Protein AF-A0A524AKC0-F1 (afdb_monomer)

Mean predicted aligned error: 2.13 Å

pLDDT: mean 96.38, std 4.96, range [64.31, 98.5]

Sequence (56 aa):
GDRHSAAIVYFNLGNLYREQGDVAQARAHYEKAKALFEMVGDARNAQRAAQALRRL

Nearest PDB structures (foldseek):
  3sf4-assembly3_C  TM=9.649E-01  e=5.373E-01  Homo sapiens
  8glv-assembly1_Lf  TM=9.540E-01  e=4.768E-01  Chlamydomonas reinhardtii
  3ro3-assembly1_A  TM=9.675E-01  e=7.689E-01  Mus musculus
  8uos-assembly2_B  TM=8.161E-01  e=3.754E-01  synthetic construct
  4wne-assembly1_A  TM=9.873E-01  e=1.316E+00  Homo sapiens

Solvent-accessible surface area (backbone atoms only — not comparable to full-atom values): 2815 Å² total; per-residue (Å²): 116,66,58,59,53,49,16,52,52,28,40,51,50,12,51,54,27,47,74,71,66,39,52,69,60,12,44,57,25,20,52,51,13,21,53,33,19,53,75,71,68,36,59,69,60,19,50,51,26,53,52,51,58,75,72,104

Structure (mmCIF, N/CA/C/O backbone):
data_AF-A0A524AKC0-F1
#
_entry.id   AF-A0A524AKC0-F1
#
loop_
_atom_site.group_PDB
_atom_site.id
_atom_site.type_symbol
_atom_site.label_atom_id
_atom_site.label_alt_id
_atom_site.label_comp_id
_atom_site.label_asym_id
_atom_site.label_entity_id
_atom_site.label_seq_id
_atom_site.pdbx_PDB_ins_code
_atom_site.Cartn_x
_atom_site.Cartn_y
_atom_site.Cartn_z
_atom_site.occupancy
_atom_site.B_iso_or_equiv
_atom_site.auth_seq_id
_atom_site.auth_comp_id
_atom_site.auth_asym_id
_atom_site.auth_atom_id
_atom_site.pdbx_PDB_model_num
ATOM 1 N N . GLY A 1 1 ? 5.867 3.356 -16.180 1.00 64.31 1 GLY A N 1
ATOM 2 C CA . GLY A 1 1 ? 5.140 4.624 -16.348 1.00 64.31 1 GLY A CA 1
ATOM 3 C C . GLY A 1 1 ? 3.874 4.601 -15.530 1.00 64.31 1 GLY A C 1
ATOM 4 O O . GLY A 1 1 ? 3.900 5.038 -14.396 1.00 64.31 1 GLY A O 1
ATOM 5 N N . ASP A 1 2 ? 2.814 3.998 -16.058 1.00 86.38 2 ASP A N 1
ATOM 6 C CA . ASP A 1 2 ? 1.475 4.032 -15.450 1.00 86.38 2 ASP A CA 1
ATOM 7 C C . ASP A 1 2 ? 1.330 3.155 -14.186 1.00 86.38 2 ASP A C 1
ATOM 9 O O . ASP A 1 2 ? 0.984 3.629 -13.108 1.00 86.38 2 ASP A O 1
ATOM 13 N N . ARG A 1 3 ? 1.744 1.883 -14.260 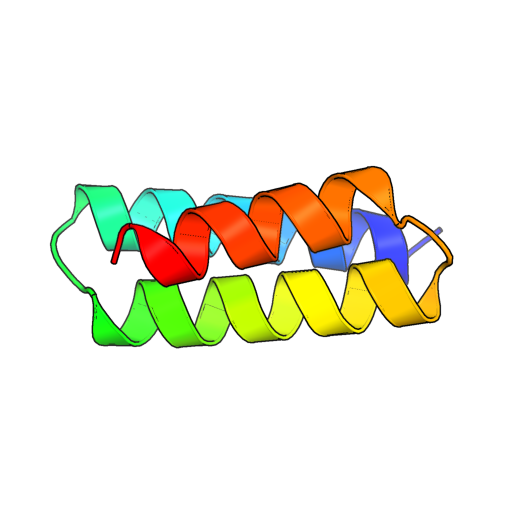1.00 89.81 3 ARG A N 1
ATOM 14 C CA . ARG A 1 3 ? 1.585 0.918 -13.150 1.00 89.81 3 ARG A CA 1
ATOM 15 C C . ARG A 1 3 ? 2.316 1.299 -11.858 1.00 89.81 3 ARG A C 1
ATOM 17 O O . ARG A 1 3 ? 1.822 1.004 -10.777 1.00 89.81 3 ARG A O 1
ATOM 24 N N . HIS A 1 4 ? 3.474 1.952 -11.964 1.00 93.88 4 HIS A N 1
ATOM 25 C CA . HIS A 1 4 ? 4.232 2.405 -10.793 1.00 93.88 4 HIS A CA 1
ATOM 26 C C . HIS A 1 4 ? 3.533 3.588 -10.109 1.00 93.88 4 HIS A C 1
ATOM 28 O O . HIS A 1 4 ? 3.365 3.584 -8.893 1.00 93.88 4 HIS A O 1
ATOM 34 N N . SER A 1 5 ? 3.051 4.562 -10.885 1.00 96.06 5 SER A N 1
ATOM 35 C CA . SER A 1 5 ? 2.249 5.669 -10.357 1.00 96.06 5 SER A CA 1
ATOM 36 C C . SER A 1 5 ? 0.944 5.167 -9.737 1.00 96.06 5 SER A C 1
ATOM 38 O O . SER A 1 5 ? 0.603 5.570 -8.627 1.00 96.06 5 SER A O 1
ATOM 40 N N . ALA A 1 6 ? 0.261 4.218 -10.386 1.00 96.75 6 ALA A N 1
ATOM 41 C CA . ALA A 1 6 ? -0.923 3.569 -9.830 1.00 96.75 6 ALA A CA 1
ATOM 42 C C . ALA A 1 6 ? -0.621 2.873 -8.490 1.00 96.75 6 ALA A C 1
ATOM 44 O O . ALA A 1 6 ? -1.385 3.023 -7.538 1.00 96.75 6 ALA A O 1
ATOM 45 N N . ALA A 1 7 ? 0.512 2.170 -8.373 1.00 97.44 7 ALA A N 1
ATOM 46 C CA . ALA A 1 7 ? 0.932 1.533 -7.123 1.00 97.44 7 ALA A CA 1
ATOM 47 C C . ALA A 1 7 ? 1.104 2.548 -5.978 1.00 97.44 7 ALA A C 1
ATOM 49 O O . ALA A 1 7 ? 0.640 2.307 -4.863 1.00 97.44 7 ALA A O 1
ATOM 50 N N . ILE A 1 8 ? 1.708 3.707 -6.263 1.00 97.69 8 ILE A 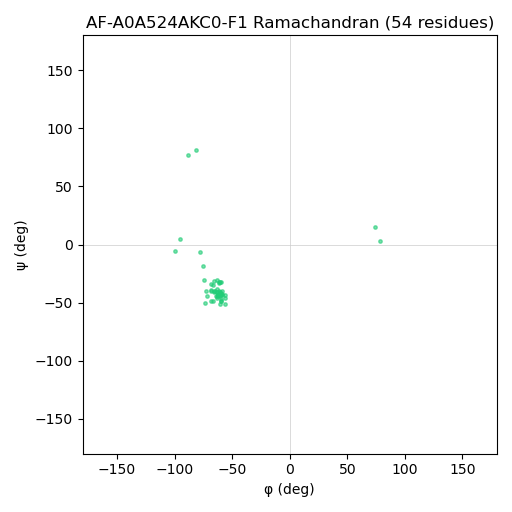N 1
ATOM 51 C CA . ILE A 1 8 ? 1.862 4.800 -5.291 1.00 97.69 8 ILE A CA 1
ATOM 52 C C . ILE A 1 8 ? 0.496 5.348 -4.866 1.00 97.69 8 ILE A C 1
ATOM 54 O O . ILE A 1 8 ? 0.260 5.536 -3.672 1.00 97.69 8 ILE A O 1
ATOM 58 N N . VAL A 1 9 ? -0.423 5.561 -5.812 1.00 98.12 9 VAL A N 1
ATOM 59 C CA . VAL A 1 9 ? -1.784 6.034 -5.510 1.00 98.12 9 VAL A CA 1
ATOM 60 C C . VAL A 1 9 ? -2.506 5.055 -4.586 1.00 98.12 9 VAL A C 1
ATOM 62 O O . VAL A 1 9 ? -3.054 5.468 -3.566 1.00 98.12 9 VAL A O 1
ATOM 65 N N . TYR A 1 10 ? -2.448 3.754 -4.879 1.00 98.31 10 TYR A N 1
ATOM 66 C CA . TYR A 1 10 ? -3.033 2.733 -4.011 1.00 98.31 10 TYR A CA 1
ATOM 67 C C . TYR A 1 10 ? -2.393 2.706 -2.620 1.00 98.31 10 TYR A C 1
ATOM 69 O O . TYR A 1 10 ? -3.103 2.592 -1.625 1.00 98.31 10 TYR A O 1
ATOM 77 N N . PHE A 1 11 ? -1.073 2.873 -2.515 1.00 98.19 11 PHE A N 1
ATOM 78 C CA . PHE A 1 11 ? -0.406 2.941 -1.214 1.00 98.19 11 PHE A CA 1
ATOM 79 C C . PHE A 1 11 ? -0.878 4.148 -0.389 1.00 98.19 11 PHE A C 1
ATOM 81 O O . PHE A 1 11 ? -1.112 4.030 0.814 1.00 98.19 11 PHE A O 1
ATOM 88 N N . ASN A 1 12 ? -1.062 5.298 -1.038 1.00 98.31 12 ASN A N 1
ATOM 89 C CA . ASN A 1 12 ? -1.552 6.510 -0.387 1.00 98.31 12 ASN A CA 1
ATOM 90 C C . ASN A 1 12 ? -3.016 6.382 0.050 1.00 98.31 12 ASN A C 1
ATOM 92 O O . ASN A 1 12 ? -3.339 6.794 1.161 1.00 98.31 12 ASN A O 1
ATOM 96 N N . LEU A 1 13 ? -3.874 5.748 -0.757 1.00 98.38 13 LEU A N 1
ATOM 97 C CA . LEU A 1 13 ? -5.242 5.414 -0.345 1.00 98.38 13 LEU A CA 1
ATOM 98 C C . LEU A 1 13 ? -5.238 4.487 0.875 1.00 98.38 13 LEU A C 1
ATOM 100 O O . LEU A 1 13 ? -5.984 4.720 1.818 1.00 98.38 13 LEU A O 1
ATOM 104 N N . GLY A 1 14 ? -4.341 3.498 0.910 1.00 98.38 14 GLY A N 1
ATOM 105 C CA . GLY A 1 14 ? -4.158 2.646 2.085 1.00 98.38 14 GLY A CA 1
ATOM 106 C C . GLY A 1 14 ? -3.841 3.443 3.355 1.00 98.38 14 GLY A C 1
ATOM 107 O O . GLY A 1 14 ? -4.437 3.191 4.400 1.00 98.38 14 GLY A O 1
ATOM 108 N N . ASN A 1 15 ? -2.954 4.444 3.266 1.00 98.31 15 ASN A N 1
ATOM 109 C CA . ASN A 1 15 ? -2.651 5.336 4.394 1.00 98.31 15 ASN A CA 1
ATOM 110 C C . ASN A 1 15 ? -3.866 6.171 4.808 1.00 98.31 15 ASN A C 1
ATOM 112 O O . ASN A 1 15 ? -4.158 6.244 5.997 1.00 98.31 15 ASN A O 1
ATOM 116 N N . LEU A 1 16 ? -4.589 6.735 3.838 1.00 98.50 16 LEU A N 1
ATOM 117 C CA . LEU A 1 16 ? -5.776 7.547 4.092 1.00 98.50 16 LEU A CA 1
ATOM 118 C C . LEU A 1 16 ? -6.857 6.752 4.838 1.00 98.50 16 LEU A C 1
ATOM 120 O O . LEU A 1 16 ? -7.367 7.208 5.856 1.00 98.50 16 LEU A O 1
ATOM 124 N N . TYR A 1 17 ? -7.177 5.543 4.374 1.00 98.19 17 TYR A N 1
ATOM 125 C CA . TYR A 1 17 ? -8.176 4.702 5.038 1.00 98.19 17 TYR A CA 1
ATOM 126 C C . TYR A 1 17 ? -7.704 4.200 6.403 1.00 98.19 17 TYR A C 1
ATOM 128 O O . TYR A 1 17 ? -8.503 4.129 7.334 1.00 98.19 17 TYR A O 1
ATOM 136 N N . ARG A 1 18 ? -6.400 3.933 6.567 1.00 97.50 18 ARG A N 1
ATOM 137 C CA . ARG A 1 18 ? -5.827 3.608 7.880 1.00 97.50 18 ARG A CA 1
ATOM 138 C C . ARG A 1 18 ? -6.017 4.760 8.867 1.00 97.50 18 ARG A C 1
ATOM 140 O O . ARG A 1 18 ? -6.375 4.517 10.012 1.00 97.50 18 ARG A O 1
ATOM 147 N N . GLU A 1 19 ? -5.783 5.997 8.433 1.00 97.19 19 GLU A N 1
ATOM 148 C CA . GLU A 1 19 ? -5.978 7.204 9.250 1.00 97.19 19 GLU A CA 1
ATOM 149 C C . GLU A 1 19 ? -7.452 7.447 9.596 1.00 97.19 19 GLU A C 1
ATOM 151 O O . GLU A 1 19 ? -7.753 7.927 10.684 1.00 97.19 19 GLU A O 1
ATOM 156 N N . GLN A 1 20 ? -8.373 7.051 8.715 1.00 97.31 20 GLN A N 1
ATOM 157 C CA . GLN A 1 20 ? -9.819 7.085 8.966 1.00 97.31 20 GLN A CA 1
ATOM 158 C C . GLN A 1 20 ? -10.319 5.923 9.845 1.00 97.31 20 GLN A C 1
ATOM 160 O O . GLN A 1 20 ? -11.489 5.905 10.220 1.00 97.31 20 GLN A O 1
ATOM 165 N N . GLY A 1 21 ? -9.463 4.949 10.172 1.00 96.62 21 GLY A N 1
ATOM 166 C CA . GLY A 1 21 ? -9.835 3.753 10.932 1.00 96.62 21 GLY A CA 1
ATOM 167 C C . GLY A 1 21 ? -10.548 2.671 10.112 1.00 96.62 21 GLY A C 1
ATOM 168 O O . GLY A 1 21 ? -10.908 1.632 10.664 1.00 96.62 21 GLY A O 1
ATOM 169 N N . ASP A 1 22 ? -10.714 2.858 8.798 1.00 98.00 22 ASP A N 1
ATOM 170 C CA . ASP A 1 22 ? -11.248 1.832 7.900 1.00 98.00 22 ASP A CA 1
ATOM 171 C C . ASP A 1 22 ? -10.139 0.843 7.512 1.00 98.00 22 ASP A C 1
ATOM 173 O O . ASP A 1 22 ? -9.501 0.911 6.455 1.00 98.00 22 ASP A O 1
ATOM 177 N N . VAL A 1 23 ? -9.893 -0.098 8.423 1.00 97.00 23 VAL A N 1
ATOM 178 C CA . VAL A 1 23 ? -8.868 -1.139 8.275 1.00 97.00 23 VAL A CA 1
ATOM 179 C C . VAL A 1 23 ? -9.134 -2.034 7.058 1.00 97.00 23 VAL A C 1
ATOM 181 O O . VAL A 1 23 ? -8.186 -2.501 6.419 1.00 97.00 23 VAL A O 1
ATOM 184 N N . ALA A 1 24 ? -10.402 -2.262 6.702 1.00 97.88 24 ALA A N 1
ATOM 185 C CA . ALA A 1 24 ? -10.770 -3.120 5.581 1.00 97.88 24 ALA A CA 1
ATOM 186 C C . ALA A 1 24 ? -10.362 -2.489 4.242 1.00 97.88 24 ALA A C 1
ATOM 188 O O . ALA A 1 24 ? -9.684 -3.137 3.436 1.00 97.88 24 ALA A O 1
ATOM 189 N N . GLN A 1 25 ? -10.697 -1.212 4.029 1.00 97.44 25 GLN A N 1
ATOM 190 C CA . GLN A 1 25 ? -10.271 -0.485 2.832 1.00 97.44 25 GLN A CA 1
ATOM 191 C C . GLN A 1 25 ? -8.754 -0.292 2.806 1.00 97.44 25 GLN A C 1
ATOM 193 O O . GLN A 1 25 ? -8.119 -0.515 1.771 1.00 97.44 25 GLN A O 1
ATOM 198 N N . ALA A 1 26 ? -8.139 0.031 3.948 1.00 98.44 26 ALA A N 1
ATOM 199 C CA . ALA A 1 26 ? -6.690 0.172 4.038 1.00 98.44 26 ALA A CA 1
ATOM 200 C C . ALA A 1 26 ? -5.960 -1.098 3.569 1.00 98.44 26 ALA A C 1
ATOM 202 O O . ALA A 1 26 ? -5.033 -1.024 2.756 1.00 98.44 26 ALA A O 1
ATOM 203 N N . ARG A 1 27 ? -6.420 -2.272 4.024 1.00 98.38 27 ARG A N 1
ATOM 204 C CA . ARG A 1 27 ? -5.866 -3.576 3.635 1.00 98.38 27 ARG A CA 1
ATOM 205 C C . ARG A 1 27 ? -5.978 -3.801 2.131 1.00 98.38 27 ARG A C 1
ATOM 207 O O . ARG A 1 27 ? -4.965 -4.070 1.486 1.00 98.38 27 ARG A O 1
ATOM 214 N N . ALA A 1 28 ? -7.168 -3.616 1.563 1.00 98.44 28 ALA A N 1
ATOM 215 C CA . ALA A 1 28 ? -7.404 -3.818 0.134 1.00 98.44 28 ALA A CA 1
ATOM 216 C C . ALA A 1 28 ? -6.507 -2.921 -0.740 1.00 98.44 28 ALA A C 1
ATOM 218 O O . ALA A 1 28 ? -5.975 -3.350 -1.768 1.00 98.44 28 ALA A O 1
ATOM 219 N N . HIS A 1 29 ? -6.305 -1.670 -0.326 1.00 98.50 29 HIS A N 1
ATOM 220 C CA . HIS A 1 29 ? -5.469 -0.726 -1.056 1.00 98.50 29 HIS A CA 1
ATOM 221 C C . HIS A 1 29 ? -3.971 -1.034 -0.938 1.00 98.50 29 HIS A C 1
ATOM 223 O O . HIS A 1 29 ? -3.266 -0.992 -1.951 1.00 98.50 29 HIS A O 1
ATOM 229 N N . TYR A 1 30 ? -3.473 -1.431 0.237 1.00 98.50 30 TYR A N 1
ATOM 230 C CA . TYR A 1 30 ? -2.078 -1.862 0.360 1.00 98.50 30 TYR A CA 1
ATOM 231 C 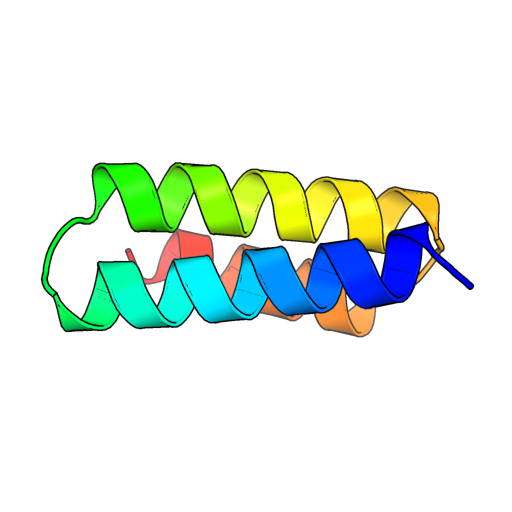C . TYR A 1 30 ? -1.781 -3.167 -0.388 1.00 98.50 30 TYR A C 1
ATOM 233 O O . TYR A 1 30 ? -0.691 -3.295 -0.946 1.00 98.50 30 TYR A O 1
ATOM 241 N N . GLU A 1 31 ? -2.719 -4.116 -0.456 1.00 98.44 31 GLU A N 1
ATOM 242 C CA . GLU A 1 31 ? -2.553 -5.347 -1.243 1.00 98.44 31 GLU A CA 1
ATOM 243 C C . GLU A 1 31 ? -2.423 -5.047 -2.740 1.00 98.44 31 GLU A C 1
ATOM 245 O O . GLU A 1 31 ? -1.493 -5.533 -3.391 1.00 98.44 31 GLU A O 1
ATOM 250 N N . LYS A 1 32 ? -3.286 -4.171 -3.275 1.00 98.00 32 LYS A N 1
ATOM 251 C CA . LYS A 1 32 ? -3.187 -3.702 -4.667 1.00 98.00 32 LYS A CA 1
ATOM 252 C C . LYS A 1 32 ? -1.865 -2.984 -4.934 1.00 98.00 32 LYS A C 1
ATOM 254 O O . LYS A 1 32 ? -1.221 -3.252 -5.948 1.00 98.00 32 LYS A O 1
ATOM 259 N N . ALA A 1 33 ? -1.438 -2.109 -4.021 1.00 98.31 33 ALA A N 1
ATOM 260 C CA . ALA A 1 33 ? -0.159 -1.416 -4.132 1.00 98.31 33 ALA A CA 1
ATOM 261 C C . ALA A 1 33 ? 1.015 -2.404 -4.166 1.00 98.31 33 ALA A C 1
ATOM 263 O O . ALA A 1 33 ? 1.848 -2.329 -5.067 1.00 98.31 33 ALA A O 1
ATOM 264 N N . LYS A 1 34 ? 1.050 -3.367 -3.233 1.00 98.44 34 LYS A N 1
ATOM 265 C CA . LYS A 1 34 ? 2.083 -4.410 -3.166 1.00 98.44 34 LYS A CA 1
ATOM 266 C C . LYS A 1 34 ? 2.172 -5.189 -4.477 1.00 98.44 34 LYS A C 1
ATOM 268 O O . LYS A 1 34 ? 3.261 -5.285 -5.033 1.00 98.44 34 LYS A O 1
ATOM 273 N N . ALA A 1 35 ? 1.044 -5.686 -4.985 1.00 98.12 35 ALA A N 1
ATOM 274 C CA . 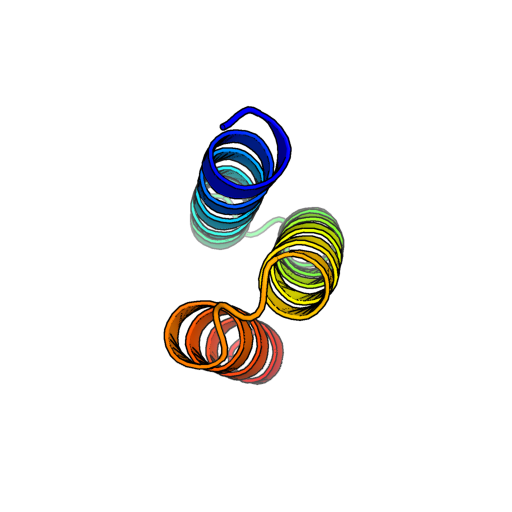ALA A 1 35 ? 1.011 -6.463 -6.220 1.00 98.12 35 ALA A CA 1
ATOM 275 C C . ALA A 1 35 ? 1.526 -5.654 -7.422 1.00 98.12 35 ALA A C 1
ATOM 277 O O . ALA A 1 35 ? 2.310 -6.156 -8.224 1.00 98.12 35 ALA A O 1
ATOM 278 N N . LEU A 1 36 ? 1.140 -4.379 -7.536 1.00 97.81 36 LEU A N 1
ATOM 279 C CA . LEU A 1 36 ? 1.618 -3.516 -8.618 1.00 97.81 36 LEU A CA 1
ATOM 280 C C . LEU A 1 36 ? 3.110 -3.192 -8.491 1.00 97.81 36 LEU A C 1
ATOM 282 O O . LEU A 1 36 ? 3.809 -3.213 -9.503 1.00 97.81 36 LEU A O 1
ATOM 286 N N . PHE A 1 37 ? 3.609 -2.935 -7.277 1.00 97.94 37 PHE A N 1
ATOM 287 C CA . PHE A 1 37 ? 5.040 -2.749 -7.033 1.00 97.94 37 PHE A CA 1
ATOM 288 C C . PHE A 1 37 ? 5.845 -4.002 -7.411 1.00 97.94 37 PHE A C 1
ATOM 290 O O . PHE A 1 37 ? 6.877 -3.878 -8.067 1.00 97.94 37 PHE A O 1
ATOM 297 N N . GLU A 1 38 ? 5.345 -5.200 -7.093 1.00 97.56 38 GLU A N 1
ATOM 298 C CA . GLU A 1 38 ? 5.954 -6.475 -7.503 1.00 97.56 38 GLU A CA 1
ATOM 299 C C . GLU A 1 38 ? 5.978 -6.630 -9.032 1.00 97.56 38 GLU A C 1
ATOM 301 O O . GLU A 1 38 ? 7.021 -6.958 -9.596 1.00 97.56 38 GLU A O 1
ATOM 306 N N . MET A 1 39 ? 4.880 -6.303 -9.725 1.00 96.94 39 MET A N 1
ATOM 307 C CA . MET A 1 39 ? 4.803 -6.373 -11.194 1.00 96.94 39 MET A CA 1
ATOM 308 C C . MET A 1 39 ? 5.775 -5.428 -11.909 1.00 96.94 39 MET A C 1
ATOM 310 O O . MET A 1 39 ? 6.195 -5.720 -13.027 1.00 96.94 39 MET A O 1
ATOM 314 N N . VAL A 1 40 ? 6.102 -4.279 -11.310 1.00 96.56 40 VAL A N 1
ATOM 315 C CA . VAL A 1 40 ? 7.056 -3.313 -11.885 1.00 96.56 40 VAL A CA 1
ATOM 316 C C . VAL A 1 40 ? 8.484 -3.492 -11.360 1.00 96.56 40 VAL A C 1
ATOM 318 O O . VAL A 1 40 ? 9.349 -2.687 -11.697 1.00 96.56 40 VAL A O 1
ATOM 321 N N . GLY A 1 41 ? 8.741 -4.523 -10.545 1.00 96.81 41 GLY A N 1
ATOM 322 C CA . GLY A 1 41 ? 10.064 -4.814 -9.982 1.00 96.81 41 GLY A CA 1
ATOM 323 C C . GLY A 1 41 ? 10.506 -3.876 -8.851 1.00 96.81 41 GLY A C 1
ATOM 324 O O . GLY A 1 41 ? 11.684 -3.852 -8.496 1.00 96.81 41 GLY A O 1
ATOM 325 N N . ASP A 1 42 ? 9.594 -3.104 -8.258 1.00 97.19 42 ASP A N 1
ATOM 326 C CA . ASP A 1 42 ? 9.894 -2.211 -7.138 1.00 97.19 42 ASP A CA 1
ATOM 327 C C . ASP A 1 42 ? 9.764 -2.931 -5.790 1.00 97.19 42 ASP A C 1
ATOM 329 O O . ASP A 1 42 ? 8.806 -2.768 -5.028 1.00 97.19 42 ASP A O 1
ATOM 333 N N . ALA A 1 43 ? 10.778 -3.734 -5.475 1.00 97.12 43 ALA A N 1
ATOM 334 C CA . ALA A 1 43 ? 10.820 -4.513 -4.241 1.00 97.12 43 ALA A CA 1
ATOM 335 C C . ALA A 1 43 ? 10.762 -3.644 -2.970 1.00 97.12 43 ALA A C 1
ATOM 337 O O . ALA A 1 43 ? 10.189 -4.058 -1.960 1.00 97.12 43 ALA A O 1
ATOM 338 N N . ARG A 1 44 ? 11.322 -2.425 -3.006 1.00 97.62 44 ARG A N 1
ATOM 339 C CA . ARG A 1 44 ? 11.358 -1.533 -1.836 1.00 97.62 44 ARG A CA 1
ATOM 340 C C . ARG A 1 44 ? 9.956 -1.078 -1.461 1.00 97.62 44 ARG A C 1
ATOM 342 O O . ARG A 1 44 ? 9.570 -1.173 -0.295 1.00 97.62 44 ARG A O 1
ATOM 349 N N . ASN A 1 45 ? 9.178 -0.606 -2.431 1.00 97.38 45 ASN A N 1
ATOM 350 C CA . ASN A 1 45 ? 7.820 -0.16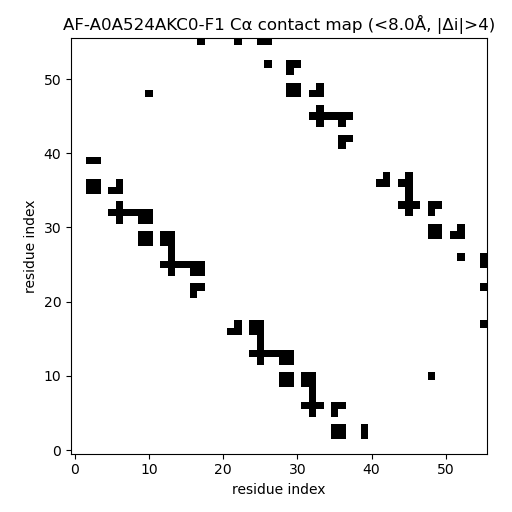1 -2.146 1.00 97.38 45 ASN A CA 1
ATOM 351 C C . ASN A 1 45 ? 6.852 -1.333 -1.917 1.00 97.38 45 ASN A C 1
ATOM 353 O O . ASN A 1 45 ? 5.973 -1.220 -1.059 1.00 97.38 45 ASN A O 1
ATOM 357 N N . ALA A 1 46 ? 7.070 -2.492 -2.549 1.00 97.88 46 ALA A N 1
ATOM 358 C CA . A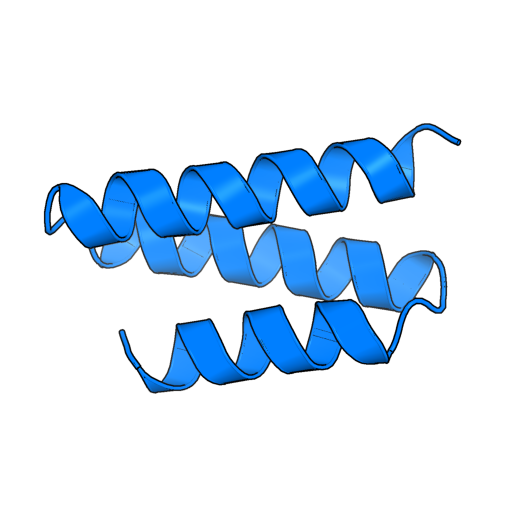LA A 1 46 ? 6.348 -3.721 -2.204 1.00 97.88 46 ALA A CA 1
ATOM 359 C C . ALA A 1 46 ? 6.554 -4.110 -0.728 1.00 97.88 46 ALA A C 1
ATOM 361 O O . ALA A 1 46 ? 5.594 -4.417 -0.016 1.00 97.88 46 ALA A O 1
ATOM 362 N N . GLN A 1 47 ? 7.792 -4.022 -0.226 1.00 98.12 47 GLN A N 1
ATOM 363 C CA . GLN A 1 47 ? 8.097 -4.287 1.180 1.00 98.12 47 GLN A CA 1
ATOM 364 C C . GLN A 1 47 ? 7.434 -3.269 2.117 1.00 98.12 47 GLN A C 1
ATOM 366 O O . GLN A 1 47 ? 6.918 -3.657 3.165 1.00 98.12 47 GLN A O 1
ATOM 371 N N . ARG A 1 48 ? 7.396 -1.982 1.751 1.00 97.75 48 ARG A N 1
ATOM 372 C CA . ARG A 1 48 ? 6.686 -0.955 2.537 1.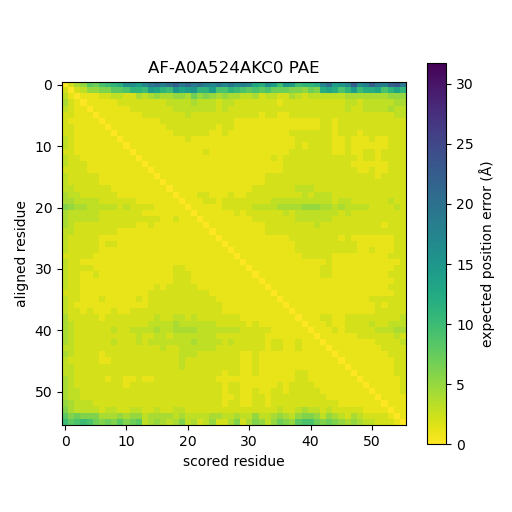00 97.75 48 ARG A CA 1
ATOM 373 C C . ARG A 1 48 ? 5.188 -1.240 2.624 1.00 97.75 48 ARG A C 1
ATOM 375 O O . ARG A 1 48 ? 4.628 -1.158 3.715 1.00 97.75 48 ARG A O 1
ATOM 382 N N . ALA A 1 49 ? 4.556 -1.625 1.516 1.00 97.38 49 ALA A N 1
ATOM 383 C CA . ALA A 1 49 ? 3.155 -2.043 1.502 1.00 97.38 49 ALA A CA 1
ATOM 384 C C . ALA A 1 49 ? 2.922 -3.279 2.390 1.00 97.38 49 ALA A C 1
ATOM 386 O O . ALA A 1 49 ? 1.996 -3.296 3.198 1.00 97.38 49 ALA A O 1
ATOM 387 N N . ALA A 1 50 ? 3.815 -4.271 2.337 1.00 97.62 50 ALA A N 1
ATOM 388 C CA . ALA A 1 50 ? 3.752 -5.444 3.210 1.00 97.62 50 ALA A CA 1
ATOM 389 C C . ALA A 1 50 ? 3.921 -5.098 4.702 1.00 97.62 50 ALA A C 1
ATOM 391 O O . ALA A 1 50 ? 3.247 -5.673 5.553 1.00 97.62 50 ALA A O 1
ATOM 392 N N . GLN A 1 51 ? 4.799 -4.152 5.042 1.00 98.12 51 GLN A N 1
ATOM 393 C CA . GLN A 1 51 ? 4.941 -3.670 6.418 1.00 98.12 51 GLN A CA 1
ATOM 394 C C . GLN A 1 51 ? 3.687 -2.936 6.894 1.00 98.12 51 GLN A C 1
ATOM 396 O O . GLN A 1 51 ? 3.279 -3.132 8.034 1.00 98.12 51 GLN A O 1
ATOM 401 N N . ALA A 1 52 ? 3.066 -2.126 6.034 1.00 96.25 52 ALA A N 1
ATOM 402 C CA . ALA A 1 52 ? 1.815 -1.451 6.358 1.00 96.25 52 ALA A CA 1
ATOM 403 C C . ALA A 1 52 ? 0.684 -2.460 6.619 1.00 96.25 52 ALA A C 1
ATOM 405 O O . ALA A 1 52 ? -0.007 -2.335 7.622 1.00 96.25 52 ALA A O 1
ATOM 406 N N . LEU A 1 53 ? 0.580 -3.519 5.808 1.00 96.44 53 LEU A N 1
ATOM 407 C CA . LEU A 1 53 ? -0.380 -4.615 6.004 1.00 96.44 53 LEU A CA 1
ATOM 408 C C . LEU A 1 53 ? -0.209 -5.367 7.327 1.00 96.44 53 LEU A C 1
ATOM 410 O O . LEU A 1 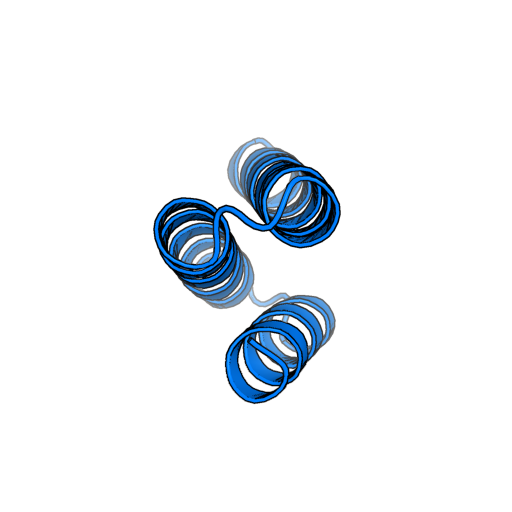53 ? -1.190 -5.850 7.880 1.00 96.44 53 LEU A O 1
ATOM 414 N N . ARG A 1 54 ? 1.025 -5.479 7.830 1.00 95.75 54 ARG A N 1
ATOM 415 C CA . ARG A 1 54 ? 1.311 -6.090 9.141 1.00 95.75 54 ARG A CA 1
ATOM 416 C C . ARG A 1 54 ? 0.943 -5.189 10.320 1.00 95.75 54 ARG A C 1
ATOM 418 O O . ARG A 1 54 ? 0.893 -5.678 11.440 1.00 95.75 54 ARG A O 1
ATOM 425 N N . ARG A 1 55 ? 0.788 -3.884 10.082 1.00 91.44 55 ARG A N 1
ATOM 426 C CA . ARG A 1 55 ? 0.484 -2.865 11.102 1.00 91.44 55 ARG A CA 1
ATOM 427 C C . ARG A 1 55 ? -0.998 -2.478 11.144 1.00 91.44 55 ARG A C 1
ATOM 429 O O . ARG A 1 55 ? -1.358 -1.670 11.993 1.00 91.44 55 ARG A O 1
ATOM 436 N N . LEU A 1 56 ? -1.795 -2.991 10.207 1.00 88.06 56 LEU A N 1
ATOM 437 C CA . LEU A 1 56 ? -3.255 -2.916 10.199 1.00 88.06 56 LEU A CA 1
ATOM 438 C C . LEU A 1 56 ? -3.848 -3.961 11.136 1.00 88.06 56 LEU A C 1
ATOM 440 O O . LEU A 1 56 ? -4.744 -3.582 11.913 1.00 88.06 56 LEU A O 1
#

Foldseek 3Di:
DP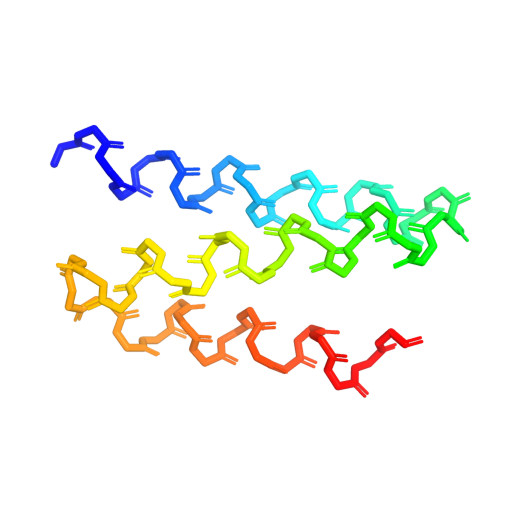LLVQLVVLQVQLVVCVVVVVNVSNLVSLVSSLVSCVVVVNVPSNVVSVVSNVVD

Secondary structure (DSSP, 8-state):
-HHHHHHHHHHHHHHHHHHTT-HHHHHHHHHHHHHHHHHTT-HHHHHHHHHHHHH-

Radius of gyration: 10.15 Å; Cα contacts (8 Å, |Δi|>4): 69; chains: 1; bounding box: 23×14×27 Å